Protein AF-A0A2N3A4Z7-F1 (afdb_monomer_lite)

Structure (mmCIF, N/CA/C/O backbone):
data_AF-A0A2N3A4Z7-F1
#
_entry.id   AF-A0A2N3A4Z7-F1
#
loop_
_atom_site.group_PDB
_atom_site.id
_atom_site.type_symbol
_atom_site.label_atom_id
_atom_site.label_alt_id
_atom_site.label_comp_id
_atom_site.label_asym_id
_atom_site.label_entity_id
_atom_site.label_seq_id
_atom_site.pdbx_PDB_ins_code
_atom_site.Cartn_x
_atom_site.Cartn_y
_atom_site.Cartn_z
_atom_site.occupancy
_atom_site.B_iso_or_equiv
_atom_site.auth_seq_id
_atom_site.auth_comp_id
_atom_site.auth_asym_id
_atom_site.auth_atom_id
_atom_site.pdbx_PDB_model_num
ATOM 1 N N . MET A 1 1 ? -6.822 -20.359 20.196 1.00 42.22 1 MET A N 1
ATOM 2 C CA . MET A 1 1 ? -6.451 -19.363 21.229 1.00 42.22 1 MET A CA 1
ATOM 3 C C . MET A 1 1 ? -6.904 -17.992 20.737 1.00 42.22 1 MET A C 1
ATOM 5 O O . MET A 1 1 ? -6.598 -17.664 19.599 1.00 42.22 1 MET A O 1
ATOM 9 N N . LYS A 1 2 ? -7.706 -17.235 21.502 1.00 51.69 2 LYS A N 1
ATOM 10 C CA . LYS A 1 2 ? -8.103 -15.868 21.108 1.00 51.69 2 LYS A CA 1
ATOM 11 C C . LYS A 1 2 ? -6.899 -14.951 21.338 1.00 51.69 2 LYS A C 1
ATOM 13 O O . LYS A 1 2 ? -6.519 -14.765 22.489 1.00 51.69 2 LYS A O 1
ATOM 18 N N . ALA A 1 3 ? -6.283 -14.435 20.275 1.00 59.09 3 ALA A N 1
ATOM 19 C CA . ALA A 1 3 ? -5.232 -13.432 20.408 1.00 59.09 3 ALA A CA 1
ATOM 20 C C . ALA A 1 3 ? -5.841 -12.182 21.059 1.00 59.09 3 ALA A C 1
ATOM 22 O O . ALA A 1 3 ? -6.817 -11.627 20.549 1.00 59.09 3 ALA A O 1
ATOM 23 N N . VAL A 1 4 ? -5.319 -11.792 22.220 1.00 65.38 4 VAL A N 1
ATOM 24 C CA . VAL A 1 4 ? -5.668 -10.518 22.850 1.00 65.38 4 VAL A CA 1
ATOM 25 C C . VAL A 1 4 ? -4.839 -9.456 22.123 1.00 65.38 4 VAL A C 1
ATOM 27 O O . VAL A 1 4 ? -3.612 -9.520 22.205 1.00 65.38 4 VAL A O 1
ATOM 30 N N . PRO A 1 5 ? -5.453 -8.535 21.361 1.00 72.94 5 PRO A N 1
ATOM 31 C CA . PRO A 1 5 ? -4.699 -7.573 20.566 1.00 72.94 5 PRO A CA 1
ATOM 32 C C . PRO A 1 5 ? -3.972 -6.600 21.492 1.00 72.94 5 PRO A C 1
ATOM 34 O O . PRO A 1 5 ? -4.575 -6.059 22.419 1.00 72.94 5 PRO A O 1
ATOM 37 N N . PHE A 1 6 ? -2.683 -6.363 21.245 1.00 72.38 6 PHE A N 1
ATOM 38 C CA . PHE A 1 6 ? -1.835 -5.542 22.118 1.00 72.38 6 PHE A CA 1
ATOM 39 C C . PHE A 1 6 ? -2.364 -4.106 22.274 1.00 72.38 6 PHE A C 1
ATOM 41 O O . PHE A 1 6 ? -2.269 -3.514 23.347 1.00 72.38 6 PHE A O 1
ATOM 48 N N . PHE A 1 7 ? -3.004 -3.573 21.229 1.00 79.44 7 PHE A N 1
ATOM 49 C CA . PHE A 1 7 ? -3.534 -2.210 21.198 1.00 79.44 7 PHE A CA 1
ATOM 50 C C . PHE A 1 7 ? -5.053 -2.130 21.406 1.00 79.44 7 PHE A C 1
ATOM 52 O O . PHE A 1 7 ? -5.652 -1.074 21.206 1.00 79.44 7 PHE A O 1
ATOM 59 N N . SER A 1 8 ? -5.701 -3.207 21.870 1.00 73.69 8 SER A N 1
ATOM 60 C CA . SER A 1 8 ? -7.163 -3.245 22.042 1.00 73.69 8 SER A CA 1
ATOM 61 C C . SER A 1 8 ? -7.699 -2.278 23.107 1.00 73.69 8 SER A C 1
ATOM 63 O O . SER A 1 8 ? -8.907 -2.082 23.202 1.00 73.69 8 SER A O 1
ATOM 65 N N . LYS A 1 9 ? -6.820 -1.719 23.949 1.00 83.44 9 LYS A N 1
ATOM 66 C CA . LYS A 1 9 ? -7.162 -0.780 25.031 1.00 83.44 9 LYS A CA 1
ATOM 67 C C . LYS A 1 9 ? -6.886 0.685 24.679 1.00 83.44 9 LYS A C 1
ATOM 69 O O . LYS A 1 9 ? -7.036 1.543 25.545 1.00 83.44 9 LYS A O 1
ATOM 74 N N . LEU A 1 10 ? -6.452 0.984 23.451 1.00 87.06 10 LEU A N 1
ATOM 75 C CA . LEU A 1 10 ? -6.245 2.368 23.027 1.00 87.06 10 LEU A CA 1
ATOM 76 C C . LEU A 1 10 ? -7.563 3.147 23.062 1.00 87.06 10 LEU A C 1
ATOM 78 O O . LEU A 1 10 ? -8.613 2.630 22.677 1.00 87.06 10 LEU A O 1
ATOM 82 N N . SER A 1 11 ? -7.482 4.413 23.479 1.00 89.75 11 SER A N 1
ATOM 83 C CA . SER A 1 11 ? -8.589 5.355 23.324 1.00 89.75 11 SER A CA 1
ATOM 84 C C . SER A 1 11 ? -8.925 5.538 21.835 1.00 89.75 11 SER A C 1
ATOM 86 O O . SER A 1 11 ? -8.056 5.321 20.983 1.00 89.75 11 SER A O 1
ATOM 88 N N . PRO A 1 12 ? -10.145 5.985 21.486 1.00 86.75 12 PRO A N 1
ATOM 89 C CA . PRO A 1 12 ? -10.515 6.231 20.090 1.00 86.75 12 PRO A CA 1
ATOM 90 C C . PRO A 1 12 ? -9.531 7.155 19.352 1.00 86.75 12 PRO A C 1
ATOM 92 O O . PRO A 1 12 ? -9.161 6.887 18.213 1.00 86.75 12 PRO A O 1
ATOM 95 N N . GLY A 1 13 ? -9.022 8.195 20.022 1.00 90.69 13 GLY A N 1
ATOM 96 C CA . GLY A 1 13 ? -7.979 9.062 19.460 1.00 90.69 13 GLY A CA 1
ATOM 97 C C . GLY A 1 13 ? -6.647 8.335 19.236 1.00 90.69 13 GLY A C 1
ATOM 98 O O . GLY A 1 13 ? -6.021 8.507 18.194 1.00 90.69 13 GLY A O 1
ATOM 99 N N . GLY A 1 14 ? -6.240 7.464 20.166 1.00 90.88 14 GLY A N 1
ATOM 100 C CA . GLY A 1 14 ? -5.041 6.635 20.013 1.00 90.88 14 GLY A CA 1
ATOM 101 C C . GLY A 1 14 ? -5.145 5.643 18.852 1.00 90.88 14 GLY A C 1
ATOM 102 O O . GLY A 1 14 ? -4.160 5.402 18.162 1.00 90.88 14 GLY A O 1
ATOM 103 N N . GLN A 1 15 ? -6.341 5.114 18.588 1.00 90.62 15 GLN A N 1
ATOM 104 C CA . GLN A 1 15 ? -6.605 4.263 17.426 1.00 90.62 15 GLN A CA 1
ATOM 105 C C . GLN A 1 15 ? -6.461 5.028 16.103 1.00 90.62 15 GLN A C 1
ATOM 107 O O . GLN A 1 15 ? -5.851 4.514 15.168 1.00 90.62 15 GLN A O 1
ATOM 112 N N . ILE A 1 16 ? -6.945 6.272 16.033 1.00 92.19 16 ILE A N 1
ATOM 113 C CA . ILE A 1 16 ? -6.758 7.132 14.853 1.00 92.19 16 ILE A CA 1
ATOM 114 C C . ILE A 1 16 ? -5.271 7.422 14.628 1.00 92.19 16 ILE A C 1
ATOM 116 O O . ILE A 1 16 ? -4.780 7.257 13.514 1.00 92.19 16 ILE A O 1
ATOM 120 N N . LEU A 1 17 ? -4.534 7.800 15.678 1.00 94.81 17 LEU A N 1
ATOM 121 C CA . LEU A 1 17 ? -3.094 8.061 15.577 1.00 94.81 17 LEU A CA 1
ATOM 122 C C . LEU A 1 17 ? -2.309 6.818 15.147 1.00 94.81 17 LEU A C 1
ATOM 124 O O . LEU A 1 17 ? -1.413 6.923 14.312 1.00 94.81 17 LEU A O 1
ATOM 128 N N . LEU A 1 18 ? -2.668 5.641 15.668 1.00 93.62 18 LEU A N 1
ATOM 129 C CA . LEU A 1 18 ? -2.079 4.374 15.242 1.00 93.62 18 LEU A CA 1
ATOM 130 C C . LEU A 1 18 ? -2.337 4.123 13.754 1.00 93.62 18 LEU A C 1
ATOM 132 O O . LEU A 1 18 ? -1.410 3.772 13.032 1.00 93.62 18 LEU A O 1
ATOM 136 N N . LEU A 1 19 ? -3.570 4.324 13.283 1.00 93.31 19 LEU A N 1
ATOM 137 C CA . LEU A 1 19 ? -3.907 4.143 11.873 1.00 93.31 19 LEU A CA 1
ATOM 138 C C . LEU A 1 19 ? -3.142 5.125 10.975 1.00 93.31 19 LEU A C 1
ATOM 140 O O . LEU A 1 19 ? -2.594 4.703 9.963 1.00 93.31 19 LEU A O 1
ATOM 144 N N . ILE A 1 20 ? -3.040 6.400 11.361 1.00 94.88 20 ILE A N 1
ATOM 145 C CA . ILE A 1 20 ? -2.232 7.399 10.642 1.00 94.88 20 ILE A CA 1
ATOM 146 C C . ILE A 1 20 ? -0.767 6.954 10.579 1.00 94.88 20 ILE A C 1
ATOM 148 O O . ILE A 1 20 ? -0.165 6.969 9.507 1.00 94.88 20 ILE A O 1
ATOM 152 N N . GLY A 1 21 ? -0.203 6.505 11.703 1.00 95.94 21 GLY A N 1
ATOM 153 C CA . GLY A 1 21 ? 1.162 5.983 11.754 1.00 95.94 21 GLY A CA 1
ATOM 154 C C . GLY A 1 21 ? 1.365 4.773 10.837 1.00 95.94 21 GLY A C 1
ATOM 155 O O . GLY A 1 21 ? 2.361 4.707 10.121 1.00 95.94 21 GLY A O 1
ATOM 156 N N . LEU A 1 22 ? 0.399 3.851 10.797 1.00 95.38 22 LEU A N 1
ATOM 157 C CA . LEU A 1 22 ? 0.425 2.696 9.898 1.00 95.38 22 LEU A CA 1
ATOM 158 C C . LEU A 1 22 ? 0.332 3.100 8.426 1.00 95.38 22 LEU A C 1
ATOM 160 O O . LEU A 1 22 ? 1.017 2.499 7.606 1.00 95.38 22 LEU A O 1
ATOM 164 N N . VAL A 1 23 ? -0.468 4.113 8.086 1.00 96.12 23 VAL A N 1
ATOM 165 C CA . VAL A 1 23 ? -0.538 4.645 6.718 1.00 96.12 23 VAL A CA 1
ATOM 166 C C . VAL A 1 23 ? 0.797 5.261 6.317 1.00 96.12 23 VAL A C 1
ATOM 168 O O . VAL A 1 23 ? 1.319 4.918 5.266 1.00 96.12 23 VAL A O 1
ATOM 171 N N . LEU A 1 24 ? 1.403 6.099 7.164 1.00 96.88 24 LEU A N 1
ATOM 172 C CA . LEU A 1 24 ? 2.714 6.695 6.881 1.00 96.88 24 LEU A CA 1
ATOM 173 C C . LEU A 1 24 ? 3.806 5.631 6.705 1.00 96.88 24 LEU A C 1
ATOM 175 O O . LEU A 1 24 ? 4.587 5.697 5.755 1.00 96.88 24 LEU A O 1
ATOM 179 N N . ALA A 1 25 ? 3.834 4.628 7.585 1.00 96.00 25 ALA A N 1
ATOM 180 C CA . ALA A 1 25 ? 4.753 3.500 7.472 1.00 96.00 25 ALA A CA 1
ATOM 181 C C . ALA A 1 25 ? 4.497 2.686 6.193 1.00 96.00 25 ALA A C 1
ATOM 183 O O . ALA A 1 25 ? 5.446 2.321 5.500 1.00 96.00 25 ALA A O 1
ATOM 184 N N . GLY A 1 26 ? 3.225 2.452 5.856 1.00 95.88 26 GLY A N 1
ATOM 185 C CA . GLY A 1 26 ? 2.794 1.791 4.627 1.00 95.88 26 GLY A CA 1
ATOM 186 C C . GLY A 1 26 ? 3.257 2.530 3.377 1.00 95.88 26 GLY A C 1
ATOM 187 O O . GLY A 1 26 ? 3.813 1.898 2.487 1.00 95.88 26 GLY A O 1
ATOM 188 N N . THR A 1 27 ? 3.137 3.860 3.347 1.00 94.81 27 THR A N 1
ATOM 189 C CA . THR A 1 27 ? 3.617 4.710 2.247 1.00 94.81 27 THR A CA 1
ATOM 190 C C . THR A 1 27 ? 5.123 4.607 2.050 1.00 94.81 27 THR A C 1
ATOM 192 O O . THR A 1 27 ? 5.592 4.410 0.931 1.00 94.81 27 THR A O 1
ATOM 195 N N . ILE A 1 28 ? 5.904 4.717 3.127 1.00 96.06 28 ILE A N 1
ATOM 196 C CA . ILE A 1 28 ? 7.367 4.612 3.034 1.00 96.06 28 ILE A CA 1
ATOM 197 C C . ILE A 1 28 ? 7.754 3.217 2.540 1.00 96.06 28 ILE A C 1
ATOM 199 O O . ILE A 1 28 ? 8.527 3.084 1.591 1.00 96.06 28 ILE A O 1
ATOM 203 N N . PHE A 1 29 ? 7.177 2.177 3.144 1.00 96.19 29 PHE A N 1
ATOM 204 C CA . PHE A 1 29 ? 7.421 0.795 2.751 1.00 96.19 29 PHE A CA 1
ATOM 205 C C . PHE A 1 29 ? 7.051 0.542 1.285 1.00 96.19 29 PHE A C 1
ATOM 207 O O . PHE A 1 29 ? 7.815 -0.091 0.559 1.00 96.19 29 PHE A O 1
ATOM 214 N N . SER A 1 30 ? 5.910 1.060 0.829 1.00 96.25 30 SER A N 1
ATOM 215 C CA . SER A 1 30 ? 5.412 0.837 -0.525 1.00 96.25 30 SER A CA 1
ATOM 216 C C . SER A 1 30 ? 6.256 1.536 -1.578 1.00 96.25 30 SER A C 1
ATOM 218 O O . SER A 1 30 ? 6.510 0.943 -2.618 1.00 96.25 30 SER A O 1
ATOM 220 N N . ILE A 1 31 ? 6.724 2.758 -1.307 1.00 94.38 31 ILE A N 1
ATOM 221 C CA . ILE A 1 31 ? 7.633 3.492 -2.196 1.00 94.38 31 ILE A CA 1
ATOM 222 C C . ILE A 1 31 ? 8.947 2.726 -2.347 1.00 94.38 31 ILE A C 1
ATOM 224 O O . ILE A 1 31 ? 9.408 2.510 -3.467 1.00 94.38 31 ILE A O 1
ATOM 228 N N . VAL A 1 32 ? 9.531 2.269 -1.235 1.00 96.25 32 VAL A N 1
ATOM 229 C CA . VAL A 1 32 ? 10.770 1.478 -1.260 1.00 96.25 32 VAL A CA 1
ATOM 230 C C . VAL A 1 32 ? 10.561 0.173 -2.024 1.00 96.25 32 VAL A C 1
ATOM 232 O O . VAL A 1 32 ? 11.345 -0.142 -2.915 1.00 96.25 32 VAL A O 1
ATOM 235 N N . LEU A 1 33 ? 9.487 -0.563 -1.732 1.00 96.75 33 LEU A N 1
ATOM 236 C CA . LEU A 1 33 ? 9.183 -1.822 -2.406 1.00 96.75 33 LEU A CA 1
ATOM 237 C C . LEU A 1 33 ? 8.940 -1.623 -3.907 1.00 96.75 33 LEU A C 1
ATOM 239 O O . LEU A 1 33 ? 9.511 -2.351 -4.714 1.00 96.75 33 LEU A O 1
ATOM 243 N N . ALA A 1 34 ? 8.132 -0.631 -4.287 1.00 95.06 34 ALA A N 1
ATOM 244 C CA . ALA A 1 34 ? 7.853 -0.309 -5.682 1.00 95.06 34 ALA A CA 1
ATOM 245 C C . ALA A 1 34 ? 9.135 0.077 -6.427 1.00 95.06 34 ALA A C 1
ATOM 247 O O . ALA A 1 34 ? 9.345 -0.369 -7.553 1.00 95.06 34 ALA A O 1
ATOM 248 N N . SER A 1 35 ? 10.025 0.830 -5.777 1.00 93.50 35 SER A N 1
ATOM 249 C CA . SER A 1 35 ? 11.324 1.209 -6.335 1.00 93.50 35 SER A CA 1
ATOM 250 C C . SER A 1 35 ? 12.222 -0.011 -6.541 1.00 93.50 35 SER A C 1
ATOM 252 O O . SER A 1 35 ? 12.743 -0.200 -7.634 1.00 93.50 35 SER A O 1
ATOM 254 N N . VAL A 1 36 ? 12.350 -0.885 -5.536 1.00 96.62 36 VAL A N 1
ATOM 255 C CA . VAL A 1 36 ? 13.147 -2.121 -5.630 1.00 96.62 36 VAL A CA 1
ATOM 256 C C . VAL A 1 36 ? 12.627 -3.030 -6.740 1.00 96.62 36 VAL A C 1
ATOM 258 O O . VAL A 1 36 ? 13.408 -3.479 -7.573 1.00 96.62 36 VAL A O 1
ATOM 261 N N . VAL A 1 37 ? 11.314 -3.273 -6.791 1.00 96.12 37 VAL A N 1
ATOM 262 C CA . VAL A 1 37 ? 10.704 -4.088 -7.851 1.00 96.12 37 VAL A CA 1
ATOM 263 C C . VAL A 1 37 ? 10.951 -3.461 -9.221 1.00 96.12 37 VAL A C 1
ATOM 265 O O . VAL A 1 37 ? 11.322 -4.168 -10.153 1.00 96.12 37 VAL A O 1
ATOM 268 N N . SER A 1 38 ? 10.817 -2.139 -9.339 1.00 94.00 38 SER A N 1
ATOM 269 C CA . SER A 1 38 ? 11.036 -1.447 -10.611 1.00 94.00 38 SER A CA 1
ATOM 270 C C . SER A 1 38 ? 12.484 -1.567 -11.088 1.00 94.00 38 SER A C 1
ATOM 272 O O . SER A 1 38 ? 12.718 -1.884 -12.252 1.00 94.00 38 SER A O 1
ATOM 274 N N . ILE A 1 39 ? 13.453 -1.406 -10.181 1.00 94.44 39 ILE A N 1
ATOM 275 C CA . ILE A 1 39 ? 14.881 -1.575 -10.483 1.00 94.44 39 ILE A CA 1
ATOM 276 C C . ILE A 1 39 ? 15.177 -3.002 -10.961 1.00 94.44 39 ILE A C 1
ATOM 278 O O . ILE A 1 39 ? 15.944 -3.187 -11.901 1.00 94.44 39 ILE A O 1
ATOM 282 N N . LEU A 1 40 ? 14.574 -4.018 -10.336 1.00 96.00 40 LEU A N 1
ATOM 283 C CA . LEU A 1 40 ? 14.811 -5.420 -10.696 1.00 96.00 40 LEU A CA 1
ATOM 284 C C . LEU A 1 40 ? 14.251 -5.800 -12.073 1.00 96.00 40 LEU A C 1
ATOM 286 O O . LEU A 1 40 ? 14.781 -6.712 -12.703 1.00 96.00 40 LEU A O 1
ATOM 290 N N . VAL A 1 41 ? 13.186 -5.136 -12.525 1.00 94.44 41 VAL A N 1
ATOM 291 C CA . VAL A 1 41 ? 12.503 -5.470 -13.784 1.00 94.44 41 VAL A CA 1
ATOM 292 C C . VAL A 1 41 ? 13.007 -4.620 -14.954 1.00 94.44 41 VAL A C 1
ATOM 294 O O . VAL A 1 41 ? 13.243 -5.162 -16.030 1.00 94.44 41 VAL A O 1
ATOM 297 N N . TRP A 1 42 ? 13.193 -3.310 -14.756 1.00 92.25 42 TRP A N 1
ATOM 298 C CA . TRP A 1 42 ? 13.535 -2.360 -15.827 1.00 92.25 42 TRP A CA 1
ATOM 299 C C . TRP A 1 42 ? 14.928 -1.731 -15.689 1.00 92.25 42 TRP A C 1
ATOM 301 O O . TRP A 1 42 ? 15.337 -0.967 -16.559 1.00 92.25 42 TRP A O 1
ATOM 311 N N . GLY A 1 43 ? 15.670 -2.054 -14.629 1.00 91.38 43 GLY A N 1
ATOM 312 C CA . GLY A 1 43 ? 16.968 -1.449 -14.334 1.00 91.38 43 GLY A CA 1
ATOM 313 C C . GLY A 1 43 ? 16.863 -0.146 -13.529 1.00 91.38 43 GLY A C 1
ATOM 314 O O . GLY A 1 43 ? 15.772 0.387 -13.328 1.00 91.38 43 GLY A O 1
ATOM 315 N N . PRO A 1 44 ? 17.994 0.372 -13.019 1.00 90.44 44 PRO A N 1
ATOM 316 C CA . PRO A 1 44 ? 18.014 1.529 -12.122 1.00 90.44 44 PRO A CA 1
ATOM 317 C C . PRO A 1 44 ? 17.553 2.835 -12.781 1.00 90.44 44 PRO A C 1
ATOM 319 O O . PRO A 1 44 ? 16.901 3.648 -12.124 1.00 90.44 44 PRO A O 1
ATOM 322 N N . ASP A 1 45 ? 17.826 3.008 -14.075 1.00 90.00 45 ASP A N 1
ATOM 323 C CA . ASP A 1 45 ? 17.542 4.246 -14.813 1.00 90.00 45 ASP A CA 1
ATOM 324 C C . ASP A 1 45 ? 16.032 4.506 -14.971 1.00 90.00 45 ASP A C 1
ATOM 326 O O . ASP A 1 45 ? 15.596 5.645 -15.160 1.00 90.00 45 ASP A O 1
ATOM 330 N N . VAL A 1 46 ? 15.193 3.473 -14.795 1.00 89.56 46 VAL A N 1
ATOM 331 C CA . VAL A 1 46 ? 13.729 3.589 -14.896 1.00 89.56 46 VAL A CA 1
ATOM 332 C C . VAL A 1 46 ? 13.145 4.582 -13.889 1.00 89.56 46 VAL A C 1
ATOM 334 O O . VAL A 1 46 ? 12.134 5.220 -14.170 1.00 89.56 46 VAL A O 1
ATOM 337 N N . LEU A 1 47 ? 13.780 4.752 -12.725 1.00 87.81 47 LEU A N 1
ATOM 338 C CA . LEU A 1 47 ? 13.279 5.649 -11.682 1.00 87.81 47 LEU A CA 1
ATOM 339 C C . LEU A 1 47 ? 13.449 7.128 -12.047 1.00 87.81 47 LEU A C 1
ATOM 341 O O . LEU A 1 47 ? 12.692 7.965 -11.561 1.00 87.81 47 LEU A O 1
ATOM 345 N N . THR A 1 48 ? 14.424 7.449 -12.897 1.00 85.38 48 THR A N 1
ATOM 346 C CA . THR A 1 48 ? 14.702 8.816 -13.356 1.00 85.38 48 THR A CA 1
ATOM 347 C C . THR A 1 48 ? 14.122 9.096 -14.738 1.00 85.38 48 THR A C 1
ATOM 349 O O . THR A 1 48 ? 13.716 10.224 -15.009 1.00 85.38 48 THR A O 1
ATOM 352 N N . GLU A 1 49 ? 14.043 8.081 -15.599 1.00 82.31 49 GLU A N 1
ATOM 353 C CA . GLU A 1 49 ? 13.670 8.241 -17.010 1.00 82.31 49 GLU A CA 1
ATOM 354 C C . GLU A 1 49 ? 12.266 7.719 -17.340 1.00 82.31 49 GLU A C 1
ATOM 356 O O . GLU A 1 49 ? 11.628 8.200 -18.276 1.00 82.31 49 GLU A O 1
ATOM 361 N N . GLY A 1 50 ? 11.735 6.774 -16.559 1.00 68.81 50 GLY A N 1
ATOM 362 C CA . GLY A 1 50 ? 10.464 6.100 -16.851 1.00 68.81 50 GLY A CA 1
ATOM 363 C C . GLY A 1 50 ? 9.227 7.000 -16.763 1.00 68.81 50 GLY A C 1
ATOM 364 O O . GLY A 1 50 ? 8.178 6.657 -17.310 1.00 68.81 50 GLY A O 1
ATOM 365 N N . ALA A 1 51 ? 9.347 8.160 -16.107 1.00 64.62 51 ALA A N 1
ATOM 366 C CA . ALA A 1 51 ? 8.285 9.160 -15.975 1.00 64.62 51 ALA A CA 1
ATOM 367 C C . ALA A 1 51 ? 8.424 10.349 -16.949 1.00 64.62 51 ALA A C 1
ATOM 369 O O . ALA A 1 51 ? 7.590 11.257 -16.926 1.00 64.62 51 ALA A O 1
ATOM 370 N N . LEU A 1 52 ? 9.463 10.379 -17.792 1.00 72.81 52 LEU A N 1
ATOM 371 C CA . LEU A 1 52 ? 9.663 11.462 -18.754 1.00 72.81 52 LEU A CA 1
ATOM 372 C C . LEU A 1 52 ? 8.732 11.288 -19.961 1.00 72.81 52 LEU A C 1
ATOM 374 O O . LEU A 1 52 ? 8.572 10.195 -20.496 1.00 72.81 52 LEU A O 1
ATOM 378 N N . ALA A 1 53 ? 8.139 12.391 -20.426 1.00 59.34 53 ALA A N 1
ATOM 379 C CA . ALA A 1 53 ? 7.117 12.384 -21.479 1.00 59.34 53 ALA A CA 1
ATOM 380 C C . ALA A 1 53 ? 7.586 11.796 -22.830 1.00 59.34 53 ALA A C 1
ATOM 382 O O . ALA A 1 53 ? 6.750 11.387 -23.630 1.00 59.34 53 ALA A O 1
ATOM 383 N N . GLY A 1 54 ? 8.900 11.737 -23.088 1.00 63.03 54 GLY A N 1
ATOM 384 C CA . GLY A 1 54 ? 9.481 11.145 -24.303 1.00 63.03 54 GLY A CA 1
ATOM 385 C C . GLY A 1 54 ? 9.758 9.637 -24.227 1.00 63.03 54 GLY A C 1
ATOM 386 O O . GLY A 1 54 ? 9.992 9.014 -25.257 1.00 63.03 54 GLY A O 1
ATOM 387 N N . SER A 1 55 ? 9.717 9.052 -23.030 1.00 66.38 55 SER A N 1
ATOM 388 C CA . SER A 1 55 ? 10.040 7.647 -22.729 1.00 66.38 55 SER A CA 1
ATOM 389 C C . SER A 1 55 ? 9.018 7.047 -21.762 1.00 66.38 55 SER A C 1
ATOM 391 O O . SER A 1 55 ? 9.355 6.203 -20.932 1.00 66.38 55 SER A O 1
ATOM 393 N N . LEU A 1 56 ? 7.770 7.525 -21.841 1.00 75.25 56 LEU A N 1
ATOM 394 C CA . LEU A 1 56 ? 6.713 7.212 -20.889 1.00 75.25 56 LEU A CA 1
ATOM 395 C C . LEU A 1 56 ? 6.455 5.700 -20.867 1.00 75.25 56 LEU A C 1
ATOM 397 O O . LEU A 1 56 ? 5.814 5.144 -21.760 1.00 75.25 56 LEU A O 1
ATOM 401 N N . ASN A 1 57 ? 6.967 5.034 -19.837 1.00 85.00 57 ASN A N 1
ATOM 402 C CA . ASN A 1 57 ? 6.821 3.598 -19.678 1.00 85.00 57 ASN A CA 1
ATOM 403 C C . ASN A 1 57 ? 5.564 3.328 -18.842 1.00 85.00 57 ASN A C 1
ATOM 405 O O . ASN A 1 57 ? 5.584 3.377 -17.609 1.00 85.00 57 ASN A O 1
ATOM 409 N N . LEU A 1 58 ? 4.447 3.088 -19.533 1.00 86.94 58 LEU A N 1
ATOM 410 C CA . LEU A 1 58 ? 3.144 2.845 -18.909 1.00 86.94 58 LEU A CA 1
ATOM 411 C C . LEU A 1 58 ? 3.137 1.585 -18.033 1.00 86.94 58 LEU A C 1
ATOM 413 O O . LEU A 1 58 ? 2.468 1.571 -16.997 1.00 86.94 58 LEU A O 1
ATOM 417 N N . ASP A 1 59 ? 3.910 0.563 -18.395 1.00 88.62 59 ASP A N 1
ATOM 418 C CA . ASP A 1 59 ? 4.014 -0.678 -17.621 1.00 88.62 59 ASP A CA 1
ATOM 419 C C . ASP A 1 59 ? 4.727 -0.432 -16.289 1.00 88.62 59 ASP A C 1
ATOM 421 O O . ASP A 1 59 ? 4.260 -0.873 -15.235 1.00 88.62 59 ASP A O 1
ATOM 425 N N . PHE A 1 60 ? 5.811 0.348 -16.310 1.00 90.81 60 PHE A N 1
ATOM 426 C CA . PHE A 1 60 ? 6.478 0.814 -15.095 1.00 90.81 60 PHE A CA 1
ATOM 427 C C . PHE A 1 60 ? 5.519 1.634 -14.229 1.00 90.81 60 PHE A C 1
ATOM 429 O O . PHE A 1 60 ? 5.347 1.334 -13.047 1.00 90.81 60 PHE A O 1
ATOM 436 N N . LEU A 1 61 ? 4.871 2.652 -14.804 1.00 90.19 61 LEU A N 1
ATOM 437 C CA . LEU A 1 61 ? 4.048 3.584 -14.039 1.00 90.19 61 LEU A CA 1
ATOM 438 C C . LEU A 1 61 ? 2.845 2.881 -13.396 1.00 90.19 61 LEU A C 1
ATOM 440 O O . LEU A 1 61 ? 2.568 3.095 -12.215 1.00 90.19 61 LEU A O 1
ATOM 444 N N . SER A 1 62 ? 2.160 2.017 -14.146 1.00 90.62 62 SER A N 1
ATOM 445 C CA . SER A 1 62 ? 1.034 1.229 -13.639 1.00 90.62 62 SER A CA 1
ATOM 446 C C . SER A 1 62 ? 1.473 0.255 -12.543 1.00 90.62 62 SER A C 1
ATOM 448 O O . SER A 1 62 ? 0.846 0.210 -11.483 1.00 90.62 62 SER A O 1
ATOM 450 N N . THR A 1 63 ? 2.597 -0.444 -12.726 1.00 92.06 63 THR A N 1
ATOM 451 C CA . THR A 1 63 ? 3.149 -1.364 -11.719 1.00 92.06 63 THR A CA 1
ATOM 452 C C . THR A 1 63 ? 3.554 -0.626 -10.444 1.00 92.06 63 THR A C 1
ATOM 454 O O . THR A 1 63 ? 3.174 -1.022 -9.338 1.00 92.06 63 THR A O 1
ATOM 457 N N . TYR A 1 64 ? 4.288 0.479 -10.585 1.00 93.69 64 TYR A N 1
ATOM 458 C CA . TYR A 1 64 ? 4.740 1.301 -9.467 1.00 93.69 64 TYR A CA 1
ATOM 459 C C . TYR A 1 64 ? 3.553 1.843 -8.664 1.00 93.69 64 TYR A C 1
ATOM 461 O O . TYR A 1 64 ? 3.539 1.786 -7.429 1.00 93.69 64 TYR A O 1
ATOM 469 N N . GLN A 1 65 ? 2.520 2.323 -9.364 1.00 92.75 65 GLN A N 1
ATOM 470 C CA . GLN A 1 65 ? 1.284 2.784 -8.744 1.00 92.75 65 GLN A CA 1
ATOM 471 C C . GLN A 1 65 ? 0.550 1.643 -8.045 1.00 92.75 65 GLN A C 1
ATOM 473 O O . GLN A 1 65 ? 0.200 1.803 -6.882 1.00 92.75 65 GLN A O 1
ATOM 478 N N . MET A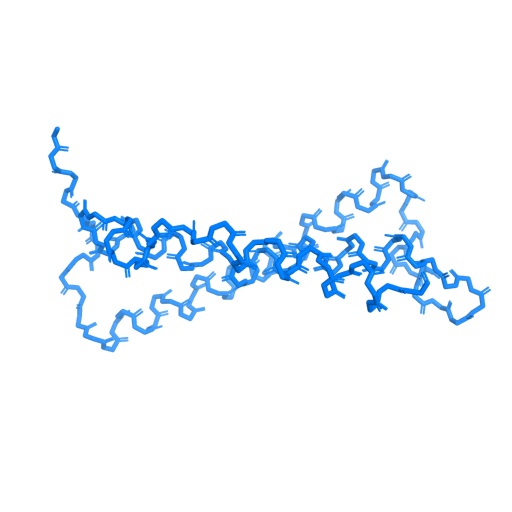 1 66 ? 0.361 0.486 -8.682 1.00 93.88 66 MET A N 1
ATOM 479 C CA . MET A 1 66 ? -0.311 -0.662 -8.064 1.00 93.88 66 MET A CA 1
ATOM 480 C C . MET A 1 66 ? 0.336 -1.061 -6.734 1.00 93.88 66 MET A C 1
ATOM 482 O O . MET A 1 66 ? -0.359 -1.165 -5.722 1.00 93.88 66 MET A O 1
ATOM 486 N N . ILE A 1 67 ? 1.661 -1.228 -6.706 1.00 94.62 67 ILE A N 1
ATOM 487 C CA . ILE A 1 67 ? 2.397 -1.589 -5.483 1.00 94.62 67 ILE A CA 1
ATOM 488 C C . ILE A 1 67 ? 2.226 -0.501 -4.415 1.00 94.62 67 ILE A C 1
ATOM 490 O O . ILE A 1 67 ? 1.945 -0.803 -3.251 1.00 94.62 67 ILE A O 1
ATOM 494 N N . SER A 1 68 ? 2.336 0.766 -4.820 1.00 93.94 68 SER A N 1
ATOM 495 C CA . SER A 1 68 ? 2.157 1.911 -3.925 1.00 93.94 68 SER A CA 1
ATOM 496 C C . SER A 1 68 ? 0.754 1.941 -3.310 1.00 93.94 68 SER A C 1
ATOM 498 O O . SER A 1 68 ? 0.613 2.047 -2.094 1.00 93.94 68 SER A O 1
ATOM 500 N N . GLN A 1 69 ? -0.297 1.765 -4.114 1.00 93.62 69 GLN A N 1
ATOM 501 C CA . GLN A 1 69 ? -1.688 1.785 -3.649 1.00 93.62 69 GLN A CA 1
ATOM 502 C C . GLN A 1 69 ? -1.988 0.641 -2.673 1.00 93.62 69 GLN A C 1
ATOM 504 O O . GLN A 1 69 ? -2.663 0.847 -1.662 1.00 93.62 69 GLN A O 1
ATOM 509 N N . VAL A 1 70 ? -1.446 -0.556 -2.925 1.00 92.81 70 VAL A N 1
ATOM 510 C CA . VAL A 1 70 ? -1.580 -1.694 -2.002 1.00 92.81 70 VAL A CA 1
ATOM 511 C C . VAL A 1 70 ? -0.966 -1.354 -0.643 1.00 92.81 70 VAL A C 1
ATOM 513 O O . VAL A 1 70 ? -1.610 -1.538 0.392 1.00 92.81 70 VAL A O 1
ATOM 516 N N . GLY A 1 71 ? 0.260 -0.832 -0.623 1.00 91.25 71 GLY A N 1
ATOM 517 C CA . GLY A 1 71 ? 0.947 -0.531 0.630 1.00 91.25 71 GLY A CA 1
ATOM 518 C C . GLY A 1 71 ? 0.367 0.660 1.401 1.00 91.25 71 GLY A C 1
ATOM 519 O O . GLY A 1 71 ? 0.416 0.651 2.627 1.00 91.25 71 GLY A O 1
ATOM 520 N N . ILE A 1 72 ? -0.240 1.636 0.717 1.00 92.88 72 ILE A N 1
ATOM 521 C CA . ILE A 1 72 ? -0.848 2.820 1.349 1.00 92.88 72 ILE A CA 1
ATOM 522 C C . ILE A 1 72 ? -2.268 2.539 1.853 1.00 92.88 72 ILE A C 1
ATOM 524 O O . ILE A 1 72 ? -2.637 2.998 2.931 1.00 92.88 72 ILE A O 1
ATOM 528 N N . PHE A 1 73 ? -3.082 1.796 1.099 1.00 91.06 73 PHE A N 1
ATOM 529 C CA . PHE A 1 73 ? -4.519 1.696 1.389 1.00 91.06 73 PHE A CA 1
ATOM 530 C C . PHE A 1 73 ? -4.991 0.312 1.813 1.00 91.06 73 PHE A C 1
ATOM 532 O O . PHE A 1 73 ? -5.973 0.214 2.543 1.00 91.06 73 PHE A O 1
ATOM 539 N N . ILE A 1 74 ? -4.318 -0.761 1.397 1.00 91.06 74 ILE A N 1
ATOM 540 C CA . ILE A 1 74 ? -4.739 -2.129 1.736 1.00 91.06 74 ILE A CA 1
ATOM 541 C C . ILE A 1 74 ? -4.014 -2.609 2.992 1.00 91.06 74 ILE A C 1
ATOM 543 O O . ILE A 1 74 ? -4.621 -3.154 3.914 1.00 91.06 74 ILE A O 1
ATOM 547 N N . LEU A 1 75 ? -2.708 -2.377 3.050 1.00 91.88 75 LEU A N 1
ATOM 548 C CA . LEU A 1 75 ? -1.844 -2.903 4.100 1.00 91.88 75 LEU A CA 1
ATOM 549 C C . LEU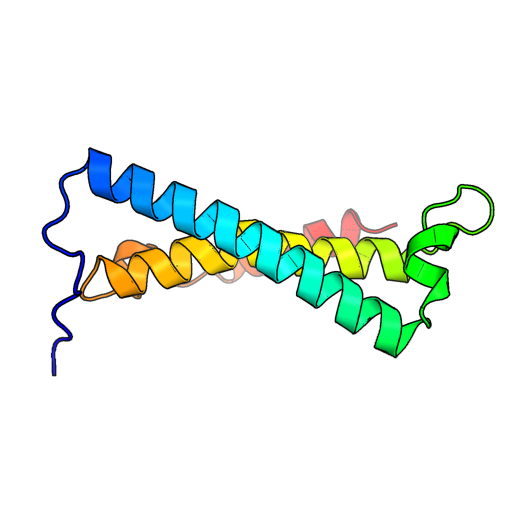 A 1 75 ? -2.131 -2.281 5.489 1.00 91.88 75 LEU A C 1
ATOM 551 O O . LEU A 1 75 ? -2.263 -3.043 6.453 1.00 91.88 75 LEU A O 1
ATOM 555 N N . PRO A 1 76 ? -2.341 -0.955 5.631 1.00 92.12 76 PRO A N 1
ATOM 556 C CA . PRO A 1 76 ? -2.605 -0.333 6.929 1.00 92.12 76 PRO A CA 1
ATOM 557 C C . PRO A 1 76 ? -3.888 -0.806 7.623 1.00 92.12 76 PRO A C 1
ATOM 559 O O . PRO A 1 76 ? -3.792 -1.170 8.796 1.00 92.12 76 PRO A O 1
ATOM 562 N N . PRO A 1 77 ? -5.073 -0.881 6.975 1.00 91.06 77 PRO A N 1
ATOM 563 C CA . PRO A 1 77 ? -6.266 -1.392 7.646 1.00 91.06 77 PRO A CA 1
ATOM 564 C C . PRO A 1 77 ? -6.149 -2.882 7.991 1.00 91.06 77 PRO A C 1
ATOM 566 O O . PRO A 1 77 ? -6.644 -3.290 9.042 1.00 91.06 77 PRO A O 1
ATOM 569 N N . LEU A 1 78 ? -5.456 -3.692 7.175 1.00 89.94 78 LEU A N 1
ATOM 570 C CA . LEU A 1 78 ? -5.192 -5.102 7.491 1.00 89.94 78 LEU A CA 1
ATOM 571 C C .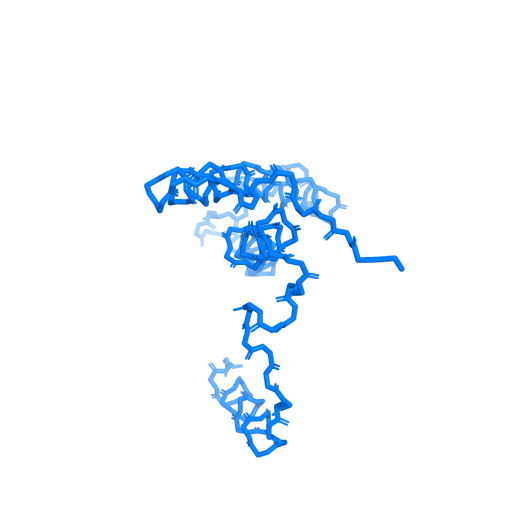 LEU A 1 78 ? -4.360 -5.246 8.771 1.00 89.94 78 LEU A C 1
ATOM 573 O O . LEU A 1 78 ? -4.760 -5.972 9.685 1.00 89.94 78 LEU A O 1
ATOM 577 N N . ILE A 1 79 ? -3.242 -4.518 8.862 1.00 90.94 79 ILE A N 1
ATOM 578 C CA . ILE A 1 79 ? -2.394 -4.514 10.060 1.00 90.94 79 ILE A CA 1
ATOM 579 C C . ILE A 1 79 ? -3.158 -3.939 11.252 1.00 90.94 79 ILE A C 1
ATOM 581 O O . ILE A 1 79 ? -3.141 -4.522 12.333 1.00 90.94 79 ILE A O 1
ATOM 585 N N . PHE A 1 80 ? -3.874 -2.831 11.071 1.00 90.88 80 PHE A N 1
ATOM 586 C CA . PHE A 1 80 ? -4.656 -2.206 12.133 1.00 90.88 80 PHE A CA 1
ATOM 587 C C . PHE A 1 80 ? -5.708 -3.167 12.706 1.00 90.88 80 PHE A C 1
ATOM 589 O O . PHE A 1 80 ? -5.798 -3.354 13.921 1.00 90.88 80 PHE A O 1
ATOM 596 N N . GLY A 1 81 ? -6.461 -3.845 11.837 1.00 88.38 81 GLY A N 1
ATOM 597 C CA . GLY A 1 81 ? -7.448 -4.844 12.232 1.00 88.38 81 GLY A CA 1
ATOM 598 C C . GLY A 1 81 ? -6.836 -6.043 12.959 1.00 88.38 81 GLY A C 1
ATOM 599 O O . GLY A 1 81 ? -7.517 -6.673 13.767 1.00 88.38 81 GLY A O 1
ATOM 600 N N . TRP A 1 82 ? -5.569 -6.368 12.701 1.00 85.75 82 TRP A N 1
ATOM 601 C CA . TRP A 1 82 ? -4.816 -7.390 13.433 1.00 85.75 82 TRP A CA 1
ATOM 602 C C . TRP A 1 82 ? -4.304 -6.897 14.795 1.00 85.75 82 TRP A C 1
ATOM 604 O O . TRP A 1 82 ? -4.372 -7.626 15.783 1.00 85.75 82 TRP A O 1
ATOM 614 N N . LEU A 1 83 ? -3.855 -5.643 14.873 1.00 86.25 83 LEU A N 1
ATOM 615 C CA . LEU A 1 83 ? -3.283 -5.047 16.084 1.00 86.25 83 LEU A CA 1
ATOM 616 C C . LEU A 1 83 ? -4.323 -4.630 17.133 1.00 86.25 83 LEU A C 1
ATOM 618 O O . LEU A 1 83 ? -4.018 -4.643 18.330 1.00 86.25 83 LEU A O 1
ATOM 622 N N . VAL A 1 84 ? -5.527 -4.242 16.703 1.00 85.00 84 VAL A N 1
ATOM 623 C CA . VAL A 1 84 ? -6.553 -3.638 17.575 1.00 85.00 84 VAL A CA 1
ATOM 624 C C . VAL A 1 84 ? -7.724 -4.582 17.856 1.00 85.00 84 VAL A C 1
ATOM 626 O O . VAL A 1 84 ? -8.297 -4.534 18.946 1.00 85.00 84 VAL A O 1
ATOM 629 N N . HIS A 1 85 ? -8.065 -5.485 16.931 1.00 79.25 85 HIS A N 1
ATOM 630 C CA . HIS A 1 85 ? -9.260 -6.325 17.040 1.00 79.25 85 HIS A CA 1
ATOM 631 C C . HIS A 1 85 ? -8.939 -7.821 17.099 1.00 79.25 85 HIS A C 1
ATOM 633 O O . HIS A 1 85 ? -8.124 -8.343 16.351 1.00 79.25 85 HIS A O 1
ATOM 639 N N . SER A 1 86 ? -9.649 -8.550 17.967 1.00 71.44 86 SER A N 1
ATOM 640 C CA . SER A 1 86 ? -9.473 -10.003 18.153 1.00 71.44 86 SER A CA 1
ATOM 641 C C . SER A 1 86 ? -9.964 -10.842 16.965 1.00 71.44 86 SER A C 1
ATOM 643 O O . SER A 1 86 ? -9.634 -12.021 16.853 1.00 71.44 86 SER A O 1
ATOM 645 N N . SER A 1 87 ? -10.757 -10.242 16.072 1.00 70.31 87 SER A N 1
ATOM 646 C CA . SER A 1 87 ? -11.204 -10.840 14.815 1.00 70.31 87 SER A CA 1
ATOM 647 C C . SER A 1 87 ? -11.131 -9.814 13.685 1.00 70.31 87 SER A C 1
ATOM 649 O O . SER A 1 87 ? -12.125 -9.146 13.381 1.00 70.31 87 SER A O 1
ATOM 651 N N . SER A 1 88 ? -9.963 -9.711 13.051 1.00 70.38 88 SER A N 1
ATOM 652 C CA . SER A 1 88 ? -9.676 -8.763 11.965 1.00 70.38 88 SER A CA 1
ATOM 653 C C . SER A 1 88 ? -10.690 -8.856 10.823 1.00 70.38 88 SER A C 1
ATOM 655 O O . SER A 1 88 ? -11.135 -7.836 10.315 1.00 70.38 88 SER A O 1
ATOM 657 N N . TYR A 1 89 ? -11.163 -10.066 10.499 1.00 69.69 89 TYR A N 1
ATOM 658 C CA . TYR A 1 89 ? -12.172 -10.286 9.457 1.00 69.69 89 TYR A CA 1
ATOM 659 C C . TYR A 1 89 ? -13.522 -9.616 9.736 1.00 69.69 89 TYR A C 1
ATOM 661 O O . TYR A 1 89 ? -14.142 -9.073 8.825 1.00 69.69 89 TYR A O 1
ATOM 669 N N . LYS A 1 90 ? -13.983 -9.648 10.995 1.00 70.31 90 LYS A N 1
ATOM 670 C CA . LYS A 1 90 ? -15.241 -8.993 11.388 1.00 70.31 90 LYS A CA 1
ATOM 671 C C . LYS A 1 90 ? -15.079 -7.481 11.450 1.00 70.31 90 LYS A C 1
ATOM 673 O O . LYS A 1 90 ? -16.003 -6.772 11.077 1.00 70.31 90 LYS A O 1
ATOM 678 N N . PHE A 1 91 ? -13.919 -7.010 11.907 1.00 78.06 91 PHE A N 1
ATOM 679 C CA . PHE A 1 91 ? -13.615 -5.584 11.973 1.00 78.06 91 PHE A CA 1
ATOM 680 C C . PHE A 1 91 ? -13.547 -4.949 10.580 1.00 78.06 91 PHE A C 1
ATOM 682 O O . PHE A 1 91 ? -14.192 -3.938 10.335 1.00 78.06 91 PHE A O 1
ATOM 689 N N . LEU A 1 92 ? -12.843 -5.592 9.647 1.00 79.75 92 LEU A N 1
ATOM 690 C CA . LEU A 1 92 ? -12.735 -5.140 8.257 1.00 79.75 92 LEU A CA 1
ATOM 691 C C . LEU A 1 92 ? -14.038 -5.298 7.468 1.00 79.75 92 LEU A C 1
ATOM 693 O O . LEU A 1 92 ? -14.119 -4.881 6.318 1.00 79.75 92 LEU A O 1
ATOM 697 N N . GLY A 1 93 ? -15.059 -5.915 8.070 1.00 79.19 93 GLY A N 1
ATOM 698 C CA . GLY A 1 93 ? -16.362 -6.068 7.448 1.00 79.19 93 GLY A CA 1
ATOM 699 C C . GLY A 1 93 ? -16.322 -6.917 6.182 1.00 79.19 93 GLY A C 1
ATOM 700 O O . GLY A 1 93 ? -17.172 -6.717 5.317 1.00 79.19 93 GLY A O 1
ATOM 701 N N . PHE A 1 94 ? -15.373 -7.857 6.060 1.00 76.56 94 PHE A N 1
ATOM 702 C CA . PHE A 1 94 ? -15.318 -8.761 4.913 1.00 76.56 94 PHE A CA 1
ATOM 703 C C . PHE A 1 94 ? -16.620 -9.562 4.837 1.00 76.56 94 PHE A C 1
ATOM 705 O O . PHE A 1 94 ? -16.865 -10.491 5.610 1.00 76.56 94 PHE A O 1
ATOM 712 N N . ARG A 1 95 ? -17.481 -9.173 3.899 1.00 71.12 95 ARG A N 1
ATOM 713 C CA . ARG A 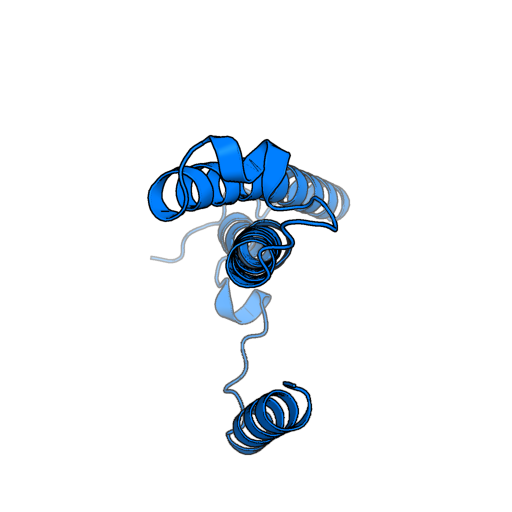1 95 ? -18.683 -9.910 3.518 1.00 71.12 95 ARG A CA 1
ATOM 714 C C . ARG A 1 95 ? -18.323 -10.811 2.344 1.00 71.12 95 ARG A C 1
ATOM 716 O O . ARG A 1 95 ? -17.439 -10.476 1.558 1.00 71.12 95 ARG A O 1
ATOM 723 N N . LYS A 1 96 ? -19.005 -11.954 2.211 1.00 71.69 96 LYS A N 1
ATOM 724 C CA . LYS A 1 96 ? -18.901 -12.758 0.985 1.00 71.69 96 LYS A CA 1
ATOM 725 C C . LYS A 1 96 ? -19.247 -11.847 -0.191 1.00 71.69 96 LYS A C 1
ATOM 727 O O . LYS A 1 96 ? -20.345 -11.294 -0.217 1.00 71.69 96 LYS A O 1
ATOM 732 N N . ALA A 1 97 ? -18.296 -11.666 -1.104 1.00 70.25 97 ALA A N 1
ATOM 733 C CA . ALA A 1 97 ? -18.531 -10.910 -2.319 1.00 70.25 97 ALA A CA 1
ATOM 734 C C . ALA A 1 97 ? -19.659 -11.599 -3.092 1.00 70.25 97 ALA A C 1
ATOM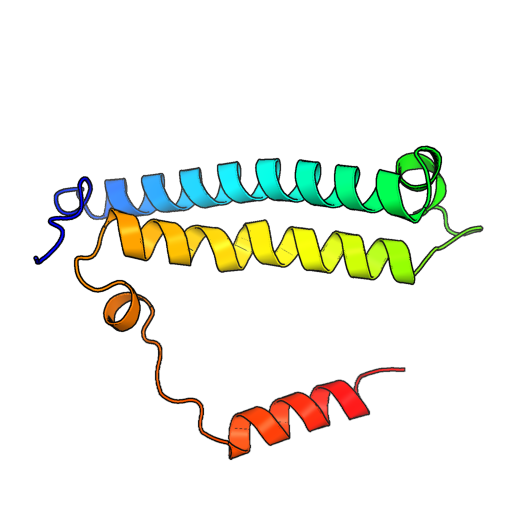 736 O O . ALA A 1 97 ? -19.586 -12.797 -3.372 1.00 70.25 97 ALA A O 1
ATOM 737 N N . ASP A 1 98 ? -20.723 -10.860 -3.389 1.00 85.38 98 ASP A N 1
ATOM 738 C CA . ASP A 1 98 ? -21.739 -11.341 -4.312 1.00 85.38 98 ASP A CA 1
ATOM 739 C C . ASP A 1 98 ? -21.095 -11.402 -5.701 1.00 85.38 98 ASP A C 1
ATOM 741 O O . ASP A 1 98 ? -20.554 -10.406 -6.192 1.00 85.38 98 ASP A O 1
ATOM 745 N N . TYR A 1 99 ? -21.127 -12.585 -6.316 1.00 86.25 99 TYR A N 1
ATOM 746 C CA . TYR A 1 99 ? -20.510 -12.857 -7.612 1.00 86.25 99 TYR A CA 1
ATOM 747 C C . TYR A 1 99 ? -20.964 -11.856 -8.682 1.00 86.25 99 TYR A C 1
ATOM 749 O O . TYR A 1 99 ? -20.187 -11.532 -9.573 1.00 86.25 99 TYR A O 1
ATOM 757 N N . LYS A 1 100 ? -22.175 -11.296 -8.558 1.00 90.25 100 LYS A N 1
ATOM 758 C CA . LYS A 1 100 ? -22.688 -10.251 -9.454 1.00 90.25 100 LYS A CA 1
ATOM 759 C C . LYS A 1 100 ? -21.848 -8.976 -9.414 1.00 90.25 100 LYS A C 1
ATOM 761 O O . LYS A 1 100 ? -21.572 -8.402 -10.460 1.00 90.25 100 LYS A O 1
ATOM 766 N N . HIS A 1 101 ? -21.411 -8.556 -8.227 1.00 85.81 101 HIS A N 1
ATOM 767 C CA . HIS A 1 101 ? -20.565 -7.372 -8.062 1.00 85.81 101 HIS A CA 1
ATOM 768 C C . HIS A 1 101 ? -19.151 -7.627 -8.587 1.00 85.81 101 HIS A C 1
ATOM 770 O O . HIS A 1 101 ? -18.539 -6.737 -9.164 1.00 85.81 101 HIS A O 1
ATOM 776 N N . LEU A 1 102 ? -18.655 -8.856 -8.427 1.00 84.00 102 LEU A N 1
ATOM 777 C CA . LEU A 1 102 ? -17.354 -9.277 -8.945 1.00 84.00 102 LEU A CA 1
ATOM 778 C C . LEU A 1 102 ? -17.351 -9.291 -10.479 1.00 84.00 102 LEU A C 1
ATOM 780 O O . LEU A 1 102 ? -16.465 -8.709 -11.096 1.00 84.00 102 LEU A O 1
ATOM 784 N N . ILE A 1 103 ? -18.388 -9.872 -11.089 1.00 88.81 103 ILE A N 1
ATOM 785 C CA . ILE A 1 103 ? -18.591 -9.852 -12.542 1.00 88.81 103 ILE A CA 1
ATOM 786 C C . ILE A 1 103 ? -18.743 -8.411 -13.039 1.00 88.81 103 ILE A C 1
ATOM 788 O O . ILE A 1 103 ? -18.094 -8.041 -14.009 1.00 88.81 103 ILE A O 1
ATOM 792 N N . ALA A 1 104 ? -19.542 -7.578 -12.364 1.00 89.06 104 ALA A N 1
ATOM 793 C CA . ALA A 1 104 ? -19.706 -6.175 -12.737 1.00 89.06 104 ALA A CA 1
ATOM 794 C C . ALA A 1 104 ? -18.381 -5.401 -12.675 1.00 89.06 104 ALA A C 1
ATOM 796 O O . ALA A 1 104 ? -18.070 -4.665 -13.604 1.00 89.06 104 ALA A O 1
ATOM 797 N N . ALA A 1 105 ? -17.572 -5.600 -11.631 1.00 84.50 105 ALA A N 1
ATOM 798 C CA . ALA A 1 105 ? -16.256 -4.979 -11.519 1.00 84.50 105 ALA A CA 1
ATOM 799 C C . ALA A 1 105 ? -15.317 -5.422 -12.652 1.00 84.50 105 ALA A C 1
ATOM 801 O O . ALA A 1 105 ? -14.673 -4.578 -13.267 1.00 84.50 105 ALA A O 1
ATOM 802 N N . VAL A 1 106 ? -15.285 -6.720 -12.976 1.00 85.44 106 VAL A N 1
ATOM 803 C CA . VAL A 1 106 ? -14.487 -7.250 -14.096 1.00 85.44 106 VAL A CA 1
ATOM 804 C C . VAL A 1 106 ? -14.945 -6.662 -15.430 1.00 85.44 106 VAL A C 1
ATOM 806 O O . VAL A 1 106 ? -14.107 -6.259 -16.228 1.00 85.44 106 VAL A O 1
ATOM 809 N N . LEU A 1 107 ? -16.256 -6.557 -15.663 1.00 88.69 107 LEU A N 1
ATOM 810 C CA . LEU A 1 107 ? -16.804 -5.956 -16.881 1.00 88.69 107 LEU A CA 1
ATOM 811 C C . LEU A 1 107 ? -16.482 -4.462 -16.980 1.00 88.69 107 LEU A C 1
ATOM 813 O O . LEU A 1 107 ? -16.113 -3.997 -18.051 1.00 88.69 107 LEU A O 1
ATOM 817 N N . ILE A 1 108 ? -16.571 -3.717 -15.876 1.00 88.56 108 ILE A N 1
ATOM 818 C CA . ILE A 1 108 ? -16.189 -2.300 -15.844 1.00 88.56 108 ILE A CA 1
ATOM 819 C C . ILE A 1 108 ? -14.702 -2.149 -16.166 1.00 88.56 108 ILE A C 1
ATOM 821 O O . ILE A 1 108 ? -14.358 -1.311 -16.987 1.00 88.56 108 ILE A O 1
ATOM 825 N N . ILE A 1 109 ? -13.830 -2.972 -15.578 1.00 85.44 109 ILE A N 1
ATOM 826 C CA . ILE A 1 109 ? -12.390 -2.952 -15.874 1.00 85.44 109 ILE A CA 1
ATOM 827 C C . ILE A 1 109 ? -12.131 -3.299 -17.347 1.00 85.44 109 ILE A C 1
ATOM 829 O O . ILE A 1 109 ? -11.331 -2.632 -17.993 1.00 85.44 109 ILE A O 1
ATOM 833 N N . ALA A 1 110 ? -12.833 -4.294 -17.892 1.00 81.69 110 ALA A N 1
ATOM 834 C CA . ALA A 1 110 ? -12.684 -4.714 -19.284 1.00 81.69 110 ALA A CA 1
ATOM 835 C C . ALA A 1 110 ? -13.180 -3.667 -20.298 1.00 81.69 110 ALA A C 1
ATOM 837 O O . ALA A 1 110 ? -12.672 -3.625 -21.411 1.00 81.69 110 ALA A O 1
ATOM 838 N N . VAL A 1 11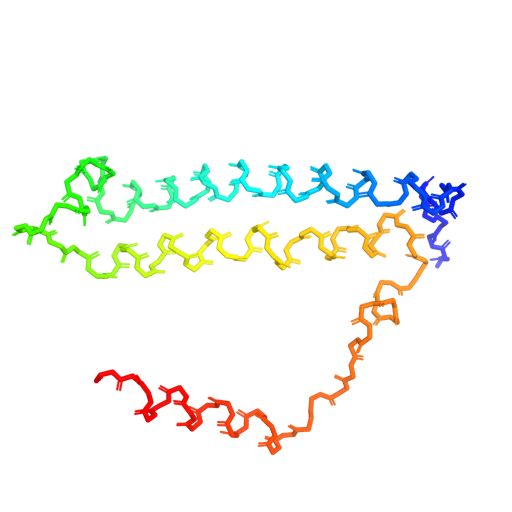1 ? -14.167 -2.842 -19.931 1.00 84.56 111 VAL A N 1
ATOM 839 C CA . VAL A 1 111 ? -14.722 -1.780 -20.793 1.00 84.56 111 VAL A CA 1
ATOM 840 C C . VAL A 1 111 ? -14.004 -0.439 -20.598 1.00 84.56 111 VAL A C 1
ATOM 842 O O . VAL A 1 111 ? -13.964 0.368 -21.520 1.00 84.56 111 VAL A O 1
ATOM 845 N N . ALA A 1 112 ? -13.469 -0.175 -19.404 1.00 77.06 112 ALA A N 1
ATOM 846 C CA . ALA A 1 112 ? -12.762 1.064 -19.077 1.00 77.06 112 ALA A CA 1
ATOM 847 C C . ALA A 1 112 ? -11.254 1.011 -19.379 1.00 77.06 112 ALA A C 1
ATOM 849 O O . ALA A 1 112 ? -10.602 2.055 -19.351 1.00 77.06 112 ALA A O 1
ATOM 850 N N . GLY A 1 113 ? -10.694 -0.176 -19.628 1.00 60.09 113 GLY A N 1
ATOM 851 C CA . GLY A 1 113 ? -9.353 -0.308 -20.191 1.00 60.09 113 GLY A CA 1
ATOM 852 C C . GLY A 1 113 ? -9.309 0.230 -21.631 1.00 60.09 113 GLY A C 1
ATOM 853 O O . GLY A 1 113 ? -10.312 0.100 -22.334 1.00 60.09 113 GLY A O 1
ATOM 854 N N . PRO A 1 114 ? -8.203 0.864 -22.063 1.00 53.66 114 PRO A N 1
ATOM 855 C CA . PRO A 1 114 ? -8.007 1.234 -23.465 1.00 53.66 114 PRO A CA 1
ATOM 856 C C . PRO A 1 114 ? -7.965 0.015 -24.396 1.00 53.66 114 PRO A C 1
ATOM 858 O O . PRO A 1 114 ? -7.542 -1.074 -23.940 1.00 53.66 114 PRO A O 1
#

Sequence (114 aa):
MKAVPFFSKLSPGGQILLLIGLVLAGTIFSIVLASVVSILVWGPDVLTEGALAGSLNLDFLSTYQMISQVGIFILPPLIFGWLVHSSSYKFLGFRKADYKHLIAAVLIIAVAGP

pLDDT: mean 84.97, std 11.34, range [42.22, 96.88]

Radius of gyration: 18.5 Å; chains: 1; bounding box: 41×32×49 Å

Secondary structure (DSSP, 8-state):
-----TTTT--HHHHHHHHHHHHHHHHHHHHHHHHHHHHHHH-TTHHHHTTSTTS--HHHHHHHHHHHHIIIIIHHHHHHHHHH-S-HHHHTT-PPPPHHHHHHHHHHHHHH--

Foldseek 3Di:
DQDPFPCQPDDPVRLVVLLVVQLVVLQVVLQVVLQVVLCVPPNNCCVVPCVDPVNPPPVSVVSSVVSNCCSNPVRSLQVSLRRHHSDSCVVVVDDPDDVVVVVVVVVCCVVVDD